Protein AF-A0AAP0PLN6-F1 (afdb_monomer_lite)

Sequence (107 aa):
MNKQKNLRWQYESDMLSSLEEDPDLCLTAVCALFRQQGFSTFDVQRGRVLADFLMGGTGKHTGGLKKSVKDLQLHYPKVLEECKDLAMRHSSQLFNIYKKREDPFFL

Radius of gyration: 13.51 Å; chains: 1; bounding box: 42×26×31 Å

Structure (mmCIF, N/CA/C/O backbone):
data_AF-A0AAP0PLN6-F1
#
_entry.id   AF-A0AAP0PLN6-F1
#
loop_
_atom_site.group_PDB
_atom_site.id
_atom_site.type_symbol
_atom_site.label_atom_id
_atom_site.label_alt_id
_atom_site.label_comp_id
_atom_site.label_asym_id
_atom_site.label_entity_id
_atom_site.label_seq_id
_atom_site.pdbx_PDB_ins_code
_atom_site.Cartn_x
_atom_site.Cartn_y
_atom_site.Cartn_z
_atom_site.occupancy
_atom_site.B_iso_or_equiv
_atom_site.auth_seq_id
_atom_site.auth_comp_id
_atom_site.auth_asym_id
_atom_site.auth_atom_id
_atom_site.pdbx_PDB_model_num
ATOM 1 N N . MET A 1 1 ? -30.622 7.174 15.366 1.00 34.47 1 MET A N 1
ATOM 2 C CA . MET A 1 1 ? -30.090 5.806 15.559 1.00 34.47 1 MET A CA 1
ATOM 3 C C . MET A 1 1 ? -29.177 5.443 14.399 1.00 34.47 1 MET A C 1
ATOM 5 O O . MET A 1 1 ? -29.459 5.810 13.264 1.00 34.47 1 MET A O 1
ATOM 9 N N . ASN A 1 2 ? -28.048 4.825 14.740 1.00 46.78 2 ASN A N 1
ATOM 10 C CA . ASN A 1 2 ? -26.843 4.631 13.936 1.00 46.78 2 ASN A CA 1
ATOM 11 C C . ASN A 1 2 ? -27.077 3.860 12.631 1.00 46.78 2 ASN A C 1
ATOM 13 O O . ASN A 1 2 ? -27.451 2.692 12.666 1.00 46.78 2 ASN A O 1
ATOM 17 N N . LYS A 1 3 ? -26.707 4.452 11.489 1.00 46.75 3 LYS A N 1
ATOM 18 C CA . LYS A 1 3 ? -26.254 3.654 10.344 1.00 46.75 3 LYS A CA 1
ATOM 19 C C . LYS A 1 3 ? -24.804 3.281 10.623 1.00 46.75 3 LYS A C 1
ATOM 21 O O . LYS A 1 3 ? -23.893 3.974 10.174 1.00 46.75 3 LYS A O 1
ATOM 26 N N . GLN A 1 4 ? -24.584 2.196 11.363 1.00 52.59 4 GLN A N 1
ATOM 27 C CA . GLN A 1 4 ? -23.373 1.415 11.137 1.00 52.59 4 GLN A CA 1
ATOM 28 C C . GLN A 1 4 ? -23.461 0.955 9.678 1.00 52.59 4 GLN A C 1
ATOM 30 O O . GLN A 1 4 ? -24.084 -0.051 9.357 1.00 52.59 4 GLN A O 1
ATOM 35 N N . LYS A 1 5 ? -22.947 1.774 8.752 1.00 58.53 5 LYS A N 1
ATOM 36 C CA . LYS A 1 5 ? -22.601 1.290 7.417 1.00 58.53 5 LYS A CA 1
ATOM 37 C C . LYS A 1 5 ? -21.682 0.104 7.691 1.00 58.53 5 LYS A C 1
ATOM 39 O O . LYS A 1 5 ? -20.725 0.312 8.427 1.00 58.53 5 LYS A O 1
ATOM 44 N N . ASN A 1 6 ? -22.001 -1.091 7.191 1.00 65.19 6 ASN A N 1
ATOM 45 C CA . ASN A 1 6 ? -21.138 -2.269 7.309 1.00 65.19 6 ASN A CA 1
ATOM 46 C C . ASN A 1 6 ? -19.722 -1.873 6.875 1.00 65.19 6 ASN A C 1
ATOM 48 O O . ASN A 1 6 ? -19.452 -1.715 5.685 1.00 65.19 6 ASN A O 1
ATOM 52 N N . LEU A 1 7 ? -18.864 -1.582 7.850 1.00 73.81 7 LEU A N 1
ATOM 53 C CA . LEU A 1 7 ? -17.473 -1.250 7.617 1.00 73.81 7 LEU A CA 1
ATOM 54 C C . LEU A 1 7 ? -16.766 -2.592 7.469 1.00 73.81 7 LEU A C 1
ATOM 56 O O . LEU A 1 7 ? -16.883 -3.428 8.359 1.00 73.81 7 LEU A O 1
ATOM 60 N N . ARG A 1 8 ? -16.033 -2.782 6.367 1.00 87.50 8 ARG A N 1
ATOM 61 C CA . ARG A 1 8 ? -15.158 -3.947 6.171 1.00 87.50 8 ARG A CA 1
ATOM 62 C C . ARG A 1 8 ? -14.205 -4.119 7.355 1.00 87.50 8 ARG A C 1
ATOM 64 O O . ARG A 1 8 ? -14.004 -5.234 7.812 1.00 87.50 8 ARG A O 1
ATOM 71 N N . TRP A 1 9 ? -13.664 -3.008 7.854 1.00 94.88 9 TRP A N 1
ATOM 72 C CA . TRP A 1 9 ? -12.777 -2.986 9.015 1.00 94.88 9 TRP A CA 1
ATOM 73 C C . TRP A 1 9 ? -13.332 -2.108 10.124 1.00 94.88 9 TRP A C 1
ATOM 75 O O . TRP A 1 9 ? -13.625 -0.922 9.919 1.00 94.88 9 TRP A O 1
ATOM 85 N N . GLN A 1 10 ? -13.474 -2.690 11.309 1.00 93.69 10 GLN A N 1
ATOM 86 C CA . GLN A 1 10 ? -13.861 -1.956 12.502 1.00 93.69 10 GLN A CA 1
ATOM 87 C C . GLN A 1 10 ? -12.629 -1.374 13.198 1.00 93.69 10 GLN A C 1
ATOM 89 O O . GLN A 1 10 ? -12.707 -0.242 13.690 1.00 93.69 10 GLN A O 1
ATOM 94 N N . TYR A 1 11 ? -11.515 -2.109 13.153 1.00 95.31 11 TYR A N 1
ATOM 95 C CA . TYR A 1 11 ? -10.225 -1.798 13.759 1.00 95.31 11 TYR A CA 1
ATOM 96 C C . TYR A 1 11 ? -9.077 -1.885 12.739 1.00 95.31 11 TYR A C 1
ATOM 98 O O . TYR A 1 11 ? -9.182 -2.546 11.707 1.00 95.31 11 TYR A O 1
ATOM 106 N N . GLU A 1 12 ? -7.954 -1.236 13.050 1.00 96.44 12 GLU A N 1
ATOM 107 C CA . GLU A 1 12 ? -6.727 -1.288 12.241 1.00 96.44 12 GLU A CA 1
ATOM 108 C C . GLU A 1 12 ? -6.158 -2.713 12.128 1.00 96.44 12 GLU A C 1
ATOM 110 O O . GLU A 1 12 ? -5.660 -3.095 11.073 1.00 96.44 12 GLU A O 1
ATOM 115 N N . SER A 1 13 ? -6.306 -3.540 13.167 1.00 96.62 13 SER A N 1
ATOM 116 C CA . SER A 1 13 ? -5.921 -4.958 13.147 1.00 96.62 13 SER A CA 1
ATOM 117 C C . SER A 1 13 ? -6.659 -5.769 12.076 1.00 96.62 13 SER A C 1
ATOM 119 O O . SER A 1 13 ? -6.069 -6.658 11.460 1.00 96.62 13 SER A O 1
ATOM 121 N N . ASP A 1 14 ? -7.931 -5.447 11.818 1.00 96.12 14 ASP A N 1
ATOM 122 C CA . ASP A 1 14 ? -8.725 -6.119 10.784 1.00 96.12 14 ASP A CA 1
ATOM 123 C C . ASP A 1 14 ? -8.164 -5.782 9.393 1.00 96.12 14 ASP A C 1
ATOM 125 O O . ASP A 1 14 ? -8.056 -6.645 8.517 1.00 96.12 14 ASP A O 1
ATOM 129 N N . MET A 1 15 ? -7.768 -4.516 9.207 1.00 96.75 15 MET A N 1
ATOM 130 C CA . MET A 1 15 ? -7.107 -4.045 7.992 1.00 96.75 15 MET A CA 1
ATOM 131 C C . MET A 1 15 ? -5.747 -4.718 7.816 1.00 96.75 15 MET A C 1
ATOM 133 O O . MET A 1 15 ? -5.464 -5.198 6.724 1.00 96.75 15 MET A O 1
ATOM 137 N N . LEU A 1 16 ? -4.929 -4.791 8.869 1.00 97.88 16 LEU A N 1
ATOM 138 C CA . LEU A 1 16 ? -3.624 -5.455 8.829 1.00 97.88 16 LEU A CA 1
ATOM 139 C C . LEU A 1 16 ? -3.737 -6.923 8.413 1.00 97.88 16 LEU A C 1
ATOM 141 O O . LEU A 1 16 ? -3.004 -7.350 7.527 1.00 97.88 16 LEU A O 1
ATOM 145 N N . SER A 1 17 ? -4.699 -7.657 8.976 1.00 97.12 17 SER A N 1
ATOM 146 C CA . SER A 1 17 ? -4.948 -9.058 8.604 1.00 97.12 17 SER A CA 1
ATOM 147 C C . SER A 1 17 ? -5.328 -9.176 7.124 1.00 97.12 17 SER A C 1
ATOM 149 O O . SER A 1 17 ? -4.805 -10.014 6.399 1.00 97.12 17 SER A O 1
ATOM 151 N N . SER A 1 18 ? -6.176 -8.264 6.631 1.00 97.19 18 SER A N 1
ATOM 152 C CA . SER A 1 18 ? -6.521 -8.226 5.204 1.00 97.19 18 SER A CA 1
ATOM 153 C C . SER A 1 18 ? -5.324 -7.878 4.315 1.00 97.19 18 SER A C 1
ATOM 155 O O . SER A 1 18 ? -5.191 -8.451 3.243 1.00 97.19 18 SER A O 1
ATOM 157 N N . LEU A 1 19 ? -4.453 -6.953 4.732 1.00 97.06 19 LEU A N 1
ATOM 158 C CA . LEU A 1 19 ? -3.226 -6.622 3.998 1.00 97.06 19 LEU A CA 1
ATOM 159 C C . LEU A 1 19 ? -2.258 -7.809 3.955 1.00 97.06 19 LEU A C 1
ATOM 161 O O . LEU A 1 19 ? -1.542 -7.994 2.975 1.00 97.06 19 LEU A O 1
ATOM 165 N N . GLU A 1 20 ? -2.231 -8.635 4.997 1.00 96.25 20 GLU A N 1
ATOM 166 C CA . GLU A 1 20 ? -1.369 -9.808 5.025 1.00 96.25 20 GLU A CA 1
ATOM 167 C C . GLU A 1 20 ? -1.775 -10.865 3.986 1.00 96.25 20 GLU A C 1
ATOM 169 O O . GLU A 1 20 ? -0.896 -11.472 3.363 1.00 96.25 20 GLU A O 1
ATOM 174 N N . GLU A 1 21 ? -3.081 -11.037 3.779 1.00 96.06 21 GLU A N 1
ATOM 175 C CA . GLU A 1 21 ? -3.675 -12.074 2.930 1.00 96.06 21 GLU A CA 1
ATOM 176 C C . GLU A 1 21 ? -3.933 -11.626 1.481 1.00 96.06 21 GLU A C 1
ATOM 178 O O . GLU A 1 21 ? -3.902 -12.452 0.568 1.00 96.06 21 GLU A O 1
ATOM 183 N N . ASP A 1 22 ? -4.189 -10.334 1.255 1.00 96.44 22 ASP A N 1
ATOM 184 C CA . ASP A 1 22 ? -4.668 -9.795 -0.022 1.00 96.44 22 ASP A CA 1
ATOM 185 C C . ASP A 1 22 ? -3.603 -8.895 -0.695 1.00 96.44 22 ASP A C 1
ATOM 187 O O . ASP A 1 22 ? -3.455 -7.711 -0.356 1.00 96.44 22 ASP A O 1
ATOM 191 N N . PRO A 1 23 ? -2.835 -9.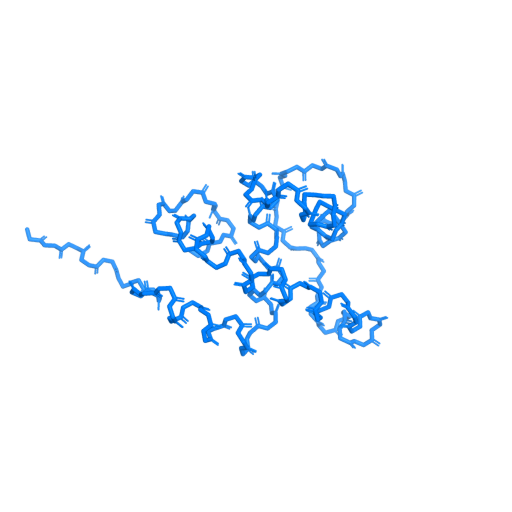422 -1.671 1.00 95.06 23 PRO A N 1
ATOM 192 C CA . PRO A 1 23 ? -1.836 -8.635 -2.390 1.00 95.06 23 PRO A CA 1
ATOM 193 C C . PRO A 1 23 ? -2.456 -7.524 -3.250 1.00 95.06 23 PRO A C 1
ATOM 195 O O . PRO A 1 23 ? -1.860 -6.450 -3.353 1.00 95.06 23 PRO A O 1
ATOM 198 N N . ASP A 1 24 ? -3.645 -7.724 -3.831 1.00 95.88 24 ASP A N 1
ATOM 199 C CA . ASP A 1 24 ? -4.344 -6.686 -4.609 1.00 95.88 24 ASP A CA 1
ATOM 200 C C . ASP A 1 24 ? -4.698 -5.497 -3.710 1.00 95.88 24 ASP A C 1
ATOM 202 O O . ASP A 1 24 ? -4.551 -4.326 -4.096 1.00 95.88 24 ASP A O 1
ATOM 206 N N . LEU A 1 25 ? -5.093 -5.785 -2.468 1.00 96.88 25 LEU A N 1
ATOM 207 C CA . LEU A 1 25 ? -5.328 -4.753 -1.474 1.00 96.88 25 LEU A CA 1
ATOM 208 C C . LEU A 1 25 ? -4.049 -3.981 -1.132 1.00 96.88 25 LEU A C 1
ATOM 210 O O . LEU A 1 25 ? -4.100 -2.752 -1.070 1.00 96.88 25 LEU A O 1
ATOM 214 N N . CYS A 1 26 ? -2.912 -4.658 -0.957 1.00 98.06 26 CYS A N 1
ATOM 215 C CA . CYS A 1 26 ? -1.627 -3.995 -0.711 1.00 98.06 26 CYS A CA 1
ATOM 216 C C . CYS A 1 26 ? -1.250 -3.022 -1.837 1.00 98.06 26 CYS A C 1
ATOM 218 O O . CYS A 1 26 ? -0.858 -1.883 -1.574 1.00 98.06 26 CYS A O 1
ATOM 220 N N . LEU A 1 27 ? -1.425 -3.428 -3.098 1.00 97.38 27 LEU A N 1
ATOM 221 C CA . LEU A 1 27 ? -1.172 -2.548 -4.244 1.00 97.38 27 LEU A CA 1
ATOM 222 C C . LEU A 1 27 ? -2.092 -1.325 -4.236 1.00 97.38 27 LEU A C 1
ATOM 224 O O . LEU A 1 27 ? -1.656 -0.191 -4.456 1.00 97.38 2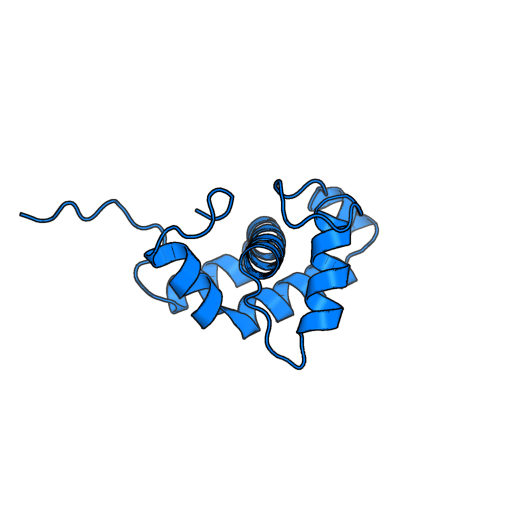7 LEU A O 1
ATOM 228 N N . THR A 1 28 ? -3.374 -1.551 -3.957 1.00 96.81 28 THR A N 1
ATOM 229 C CA . THR A 1 28 ? -4.378 -0.486 -3.904 1.00 96.81 28 THR A CA 1
ATOM 230 C C . THR A 1 28 ? -4.093 0.490 -2.760 1.00 96.81 28 THR A C 1
ATOM 232 O O . THR A 1 28 ? -4.202 1.703 -2.951 1.00 96.81 28 THR A O 1
ATOM 235 N N . ALA A 1 29 ? -3.659 -0.019 -1.606 1.00 97.62 29 ALA A N 1
ATOM 236 C CA . ALA A 1 29 ? -3.268 0.758 -0.437 1.00 97.62 29 ALA A CA 1
ATOM 237 C C . ALA A 1 29 ? -2.073 1.680 -0.729 1.00 97.62 29 ALA A C 1
ATOM 239 O O . ALA A 1 29 ? -2.129 2.876 -0.441 1.00 97.62 29 ALA A O 1
ATOM 240 N N . VAL A 1 30 ? -1.026 1.170 -1.383 1.00 97.75 30 VAL A N 1
ATOM 241 C CA . VAL A 1 30 ? 0.119 1.989 -1.824 1.00 97.75 30 VAL A CA 1
ATOM 242 C C . VAL A 1 30 ? -0.332 3.109 -2.767 1.00 97.75 30 VAL A C 1
ATOM 244 O O . VAL A 1 30 ? 0.089 4.258 -2.614 1.00 97.75 30 VAL A O 1
ATOM 247 N N . CYS A 1 31 ? -1.247 2.820 -3.695 1.00 97.19 31 CYS A N 1
ATOM 248 C CA . CYS A 1 31 ? -1.810 3.852 -4.567 1.00 97.19 31 CYS A CA 1
ATOM 249 C C . CYS A 1 31 ? -2.638 4.891 -3.782 1.00 97.19 31 CYS A C 1
ATOM 251 O O . CYS A 1 31 ? -2.581 6.079 -4.092 1.00 97.19 31 CYS A O 1
ATOM 253 N N . ALA A 1 32 ? -3.388 4.471 -2.758 1.00 97.12 32 ALA A N 1
ATOM 254 C CA . ALA A 1 32 ? -4.172 5.369 -1.907 1.00 97.12 32 ALA A CA 1
ATOM 255 C C . ALA A 1 32 ? -3.275 6.319 -1.107 1.00 97.12 32 ALA A C 1
ATOM 257 O O . ALA A 1 32 ? -3.492 7.530 -1.119 1.00 97.12 32 ALA A O 1
ATOM 258 N N . LEU A 1 33 ? -2.206 5.795 -0.499 1.00 96.88 33 LEU A N 1
ATOM 259 C CA . LEU A 1 33 ? -1.191 6.607 0.178 1.00 96.88 33 LEU A CA 1
ATOM 260 C C . LEU A 1 33 ? -0.576 7.630 -0.771 1.00 96.88 33 LEU A C 1
ATOM 262 O O . LEU A 1 33 ? -0.386 8.782 -0.393 1.00 96.88 33 LEU A O 1
ATOM 266 N N . PHE A 1 34 ? -0.308 7.250 -2.018 1.00 96.12 34 PHE A N 1
ATOM 267 C CA . PHE A 1 34 ? 0.232 8.179 -3.002 1.00 96.12 34 PHE A CA 1
ATOM 268 C C . PHE A 1 34 ? -0.737 9.308 -3.363 1.00 96.12 34 PHE A C 1
ATOM 270 O O . PHE A 1 34 ? -0.322 10.467 -3.448 1.00 96.12 34 PHE A O 1
ATOM 277 N N . ARG A 1 35 ? -2.024 9.001 -3.556 1.00 95.06 35 ARG A N 1
ATOM 278 C CA . ARG A 1 35 ? -3.056 10.008 -3.848 1.00 95.06 35 ARG A CA 1
ATOM 279 C C . ARG A 1 35 ? -3.276 10.963 -2.676 1.00 95.06 35 ARG A C 1
ATOM 281 O O . ARG A 1 35 ? -3.387 12.165 -2.890 1.00 95.06 35 ARG A O 1
ATOM 288 N N . GLN A 1 36 ? -3.252 10.439 -1.453 1.00 94.38 36 GLN A N 1
ATOM 289 C CA . GLN A 1 36 ? -3.439 11.220 -0.226 1.00 94.38 36 GLN A CA 1
ATOM 290 C C . GLN A 1 36 ? -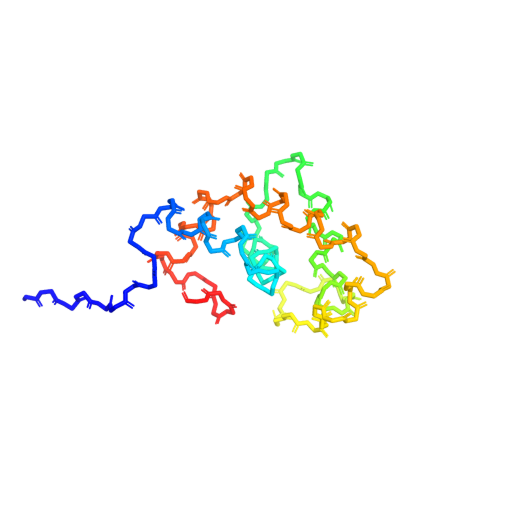2.133 11.799 0.339 1.00 94.38 36 GLN A C 1
ATOM 292 O O . GLN A 1 36 ? -2.146 12.427 1.392 1.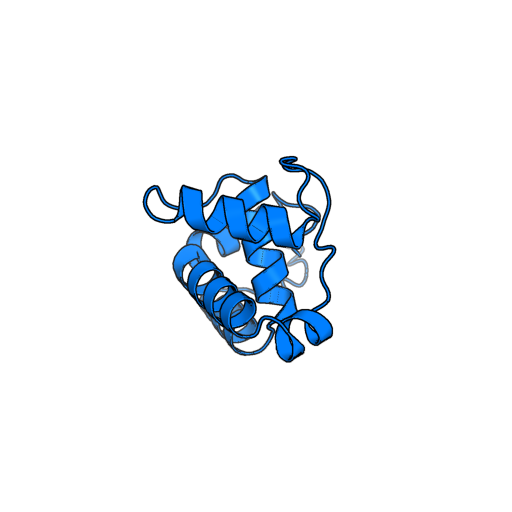00 94.38 36 GLN A O 1
ATOM 297 N N . GLN A 1 37 ? -1.000 11.599 -0.347 1.00 91.75 37 GLN A N 1
ATOM 298 C CA . GLN A 1 37 ? 0.335 12.010 0.112 1.00 91.75 37 GLN A CA 1
ATOM 299 C C . GLN A 1 37 ? 0.662 11.509 1.535 1.00 91.75 37 GLN A C 1
ATOM 301 O O . GLN A 1 37 ? 1.328 12.186 2.311 1.00 91.75 37 GLN A O 1
ATOM 306 N N . GLY A 1 38 ? 0.188 10.309 1.875 1.00 91.50 38 GLY A N 1
ATOM 307 C CA . GLY A 1 38 ? 0.224 9.733 3.221 1.00 91.50 38 GLY A CA 1
ATOM 308 C C . GLY A 1 38 ? 1.494 8.956 3.574 1.00 91.50 38 GLY A C 1
ATOM 309 O O . GLY A 1 38 ? 1.527 8.312 4.621 1.00 91.50 38 GLY A O 1
ATOM 310 N N . PHE A 1 39 ? 2.523 8.965 2.722 1.00 95.19 39 PHE A N 1
ATOM 311 C CA . PHE A 1 39 ? 3.795 8.310 3.035 1.00 95.19 39 PHE A CA 1
ATOM 312 C C . PHE A 1 39 ? 4.590 9.089 4.086 1.00 95.19 39 PHE A C 1
ATOM 314 O O . PHE A 1 39 ? 4.603 10.321 4.092 1.00 95.19 39 PHE A O 1
ATOM 321 N N . SER A 1 40 ? 5.313 8.360 4.935 1.00 93.50 40 SER A N 1
ATOM 322 C CA . SER A 1 40 ? 6.309 8.944 5.833 1.00 93.50 40 SER A CA 1
ATOM 323 C C . SER A 1 40 ? 7.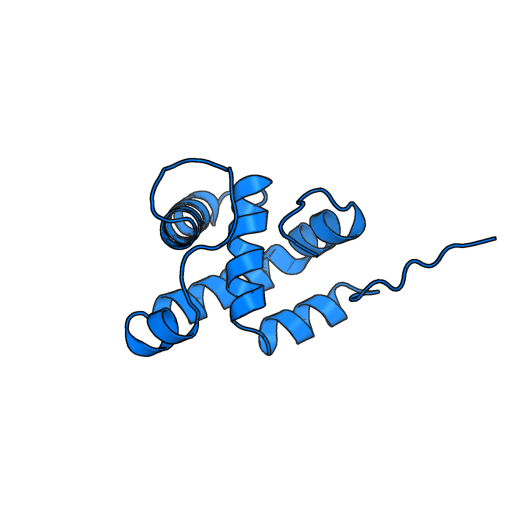434 9.630 5.045 1.00 93.50 40 SER A C 1
ATOM 325 O O . SER A 1 40 ? 7.657 9.345 3.867 1.00 93.50 40 SER A O 1
ATOM 327 N N . THR A 1 41 ? 8.196 10.512 5.695 1.00 91.88 41 THR A N 1
ATOM 328 C CA . THR A 1 41 ? 9.350 11.186 5.071 1.00 91.88 41 THR A CA 1
ATOM 329 C C . THR A 1 41 ? 10.384 10.202 4.517 1.00 91.88 41 THR A C 1
ATOM 331 O O . THR A 1 41 ? 10.973 10.464 3.471 1.00 91.88 41 THR A O 1
ATOM 334 N N . PHE A 1 42 ? 10.570 9.061 5.185 1.00 92.88 42 PHE A N 1
ATOM 335 C CA . PHE A 1 42 ? 11.498 8.005 4.773 1.00 92.88 42 PHE A CA 1
ATOM 336 C C . PHE A 1 42 ? 10.984 7.207 3.574 1.00 92.88 42 PHE A C 1
ATOM 338 O O . PHE A 1 42 ? 11.762 6.823 2.703 1.00 92.88 42 PHE A O 1
ATOM 345 N N . ASP A 1 43 ? 9.672 6.992 3.504 1.00 95.19 43 ASP A N 1
ATOM 346 C CA . ASP A 1 43 ? 9.054 6.175 2.463 1.00 95.19 43 ASP A CA 1
ATOM 347 C C . ASP A 1 43 ? 8.542 6.994 1.274 1.00 95.19 43 ASP A C 1
ATOM 349 O O . ASP A 1 43 ? 8.180 6.417 0.252 1.00 95.19 43 ASP A O 1
ATOM 353 N N . VAL A 1 44 ? 8.553 8.330 1.353 1.00 94.62 44 VAL A N 1
ATOM 354 C CA . VAL A 1 44 ? 7.937 9.213 0.349 1.00 94.62 44 VAL A CA 1
ATOM 355 C C . VAL A 1 44 ? 8.455 8.951 -1.065 1.00 94.62 44 VAL A C 1
ATOM 357 O O . VAL A 1 44 ? 7.667 8.911 -2.009 1.00 94.62 44 VAL A O 1
ATOM 360 N N . GLN A 1 45 ? 9.767 8.750 -1.224 1.00 94.56 45 GLN A N 1
ATOM 361 C CA . GLN A 1 45 ? 10.367 8.525 -2.541 1.00 94.56 45 GLN A CA 1
ATOM 362 C C . GLN A 1 45 ? 10.051 7.122 -3.057 1.00 94.56 45 GLN A C 1
ATOM 364 O O . GLN A 1 45 ? 9.563 6.973 -4.177 1.00 94.56 45 GLN A O 1
ATOM 369 N N . ARG A 1 46 ? 10.262 6.093 -2.226 1.00 94.50 46 ARG A N 1
ATOM 370 C CA . ARG A 1 46 ? 10.008 4.694 -2.601 1.00 94.50 46 ARG A CA 1
ATOM 371 C C . ARG A 1 46 ? 8.529 4.461 -2.907 1.00 94.50 46 ARG A C 1
ATOM 373 O O . ARG A 1 46 ? 8.196 3.911 -3.953 1.00 94.50 46 ARG A O 1
ATOM 380 N N . GLY A 1 47 ? 7.651 4.952 -2.038 1.00 95.62 47 GLY A N 1
ATOM 381 C CA . GLY A 1 47 ? 6.205 4.890 -2.196 1.00 95.62 47 GLY A CA 1
ATOM 382 C C . GLY A 1 47 ? 5.720 5.614 -3.450 1.00 95.62 47 GLY A C 1
ATOM 383 O O . GLY A 1 47 ? 4.905 5.061 -4.183 1.00 95.62 47 GLY A O 1
ATOM 384 N N . ARG A 1 48 ? 6.264 6.801 -3.762 1.00 95.19 48 ARG A N 1
ATOM 385 C CA . ARG A 1 48 ? 5.951 7.531 -5.006 1.00 95.19 48 ARG A CA 1
ATOM 386 C C . ARG A 1 48 ? 6.337 6.734 -6.249 1.00 95.19 48 ARG A C 1
ATOM 388 O O . ARG A 1 48 ? 5.518 6.619 -7.153 1.00 95.19 48 ARG A O 1
ATOM 395 N N . VAL A 1 49 ? 7.555 6.194 -6.301 1.00 95.62 49 VAL A N 1
ATOM 396 C CA . VAL A 1 49 ? 8.036 5.428 -7.464 1.00 95.62 49 VAL A CA 1
ATOM 397 C C . VAL A 1 49 ? 7.186 4.176 -7.683 1.00 95.62 49 VAL A C 1
ATOM 399 O O . VAL A 1 49 ? 6.739 3.926 -8.803 1.00 95.62 49 VAL A O 1
ATOM 402 N N . LEU A 1 50 ? 6.916 3.418 -6.618 1.00 96.25 50 LEU A N 1
ATOM 403 C CA . LEU A 1 50 ? 6.088 2.215 -6.694 1.00 96.25 50 LEU A CA 1
ATOM 404 C C . LEU A 1 50 ? 4.654 2.543 -7.106 1.00 96.25 50 LEU A C 1
ATOM 406 O O . LEU A 1 50 ? 4.141 1.951 -8.052 1.00 96.25 50 LEU A O 1
ATOM 410 N N . ALA A 1 51 ? 4.015 3.509 -6.447 1.00 96.12 51 ALA A N 1
ATOM 411 C CA . ALA A 1 51 ? 2.644 3.887 -6.763 1.00 96.12 51 ALA A CA 1
ATOM 412 C C . ALA A 1 51 ? 2.503 4.405 -8.197 1.00 96.12 51 ALA A C 1
ATOM 414 O O . ALA A 1 51 ? 1.567 4.016 -8.893 1.00 96.12 51 ALA A O 1
ATOM 415 N N . ASP A 1 52 ? 3.443 5.227 -8.673 1.00 95.44 52 ASP A N 1
ATOM 416 C CA . ASP A 1 52 ? 3.404 5.705 -10.052 1.00 95.44 52 ASP A CA 1
ATOM 417 C C . ASP A 1 52 ? 3.526 4.540 -11.041 1.00 95.44 52 ASP A C 1
ATOM 419 O O . ASP A 1 52 ? 2.701 4.412 -11.946 1.00 95.44 52 ASP A O 1
ATOM 423 N N . PHE A 1 53 ? 4.461 3.611 -10.820 1.00 95.38 53 PHE A N 1
ATOM 424 C CA . PHE A 1 53 ? 4.576 2.392 -11.624 1.00 95.38 53 PHE A CA 1
ATOM 425 C C . PHE A 1 53 ? 3.269 1.575 -11.651 1.00 95.38 53 PHE A C 1
ATOM 427 O O . PHE A 1 53 ? 2.809 1.173 -12.728 1.00 95.38 53 PHE A O 1
ATOM 434 N N . LEU A 1 54 ? 2.634 1.380 -10.490 1.00 96.06 54 LEU A N 1
ATOM 435 C CA . LEU A 1 54 ? 1.355 0.673 -10.353 1.00 96.06 54 LEU A CA 1
ATOM 436 C C . LEU A 1 54 ? 0.204 1.378 -11.087 1.00 96.06 54 LEU A C 1
ATOM 438 O O . LEU A 1 54 ? -0.686 0.722 -11.635 1.00 96.06 54 LEU A O 1
ATOM 442 N N . MET A 1 55 ? 0.236 2.709 -11.144 1.00 94.94 55 MET A N 1
ATOM 443 C CA . MET A 1 55 ? -0.759 3.559 -11.810 1.00 94.94 55 MET A CA 1
ATOM 444 C C . MET A 1 55 ? -0.435 3.837 -13.292 1.00 94.94 55 MET A C 1
ATOM 446 O O . MET A 1 55 ? -1.160 4.571 -13.978 1.00 94.94 55 MET A O 1
ATOM 450 N N . GLY A 1 56 ? 0.615 3.208 -13.828 1.00 92.75 56 GLY A N 1
ATOM 451 C CA . GLY A 1 56 ? 0.989 3.260 -15.243 1.00 92.75 56 GLY A CA 1
ATOM 452 C C . GLY A 1 56 ? 2.034 4.315 -15.618 1.00 92.75 56 GLY A C 1
ATOM 453 O O . GLY A 1 56 ? 2.153 4.612 -16.801 1.00 92.75 56 GLY A O 1
ATOM 454 N N . GLY A 1 57 ? 2.771 4.865 -14.651 1.00 89.19 57 GLY A N 1
ATOM 455 C CA . GLY A 1 57 ? 3.971 5.681 -14.866 1.00 89.19 57 GLY A CA 1
ATOM 456 C C . GLY A 1 57 ? 3.686 7.052 -15.470 1.00 89.19 57 GLY A C 1
ATOM 457 O O . GLY A 1 57 ? 4.305 7.430 -16.460 1.00 89.19 57 GLY A O 1
ATOM 458 N N . THR A 1 58 ? 2.694 7.769 -14.941 1.00 83.50 58 THR A N 1
ATOM 459 C CA . THR A 1 58 ? 2.262 9.063 -15.508 1.00 83.50 58 THR A CA 1
ATOM 460 C C . THR A 1 58 ? 2.677 10.265 -14.664 1.00 83.50 58 THR A C 1
ATOM 462 O O . THR A 1 58 ? 2.481 11.402 -15.091 1.00 83.50 58 THR A O 1
ATOM 465 N N . GLY A 1 59 ? 3.185 10.033 -13.451 1.00 79.62 59 GLY A N 1
ATOM 466 C CA . GLY A 1 59 ? 3.467 11.050 -12.441 1.00 79.62 59 GLY A CA 1
ATOM 467 C C . GLY A 1 59 ? 2.219 11.711 -11.847 1.00 79.62 59 GLY A C 1
ATOM 468 O O . GLY A 1 59 ? 2.341 12.653 -11.065 1.00 79.62 59 GLY A O 1
ATOM 469 N N . LYS A 1 60 ? 1.011 11.260 -12.216 1.00 84.25 60 LYS A N 1
ATOM 470 C CA . LYS A 1 60 ? -0.255 11.862 -11.782 1.00 84.25 60 LYS A CA 1
ATOM 471 C C . LYS A 1 60 ? -0.806 11.155 -10.550 1.00 84.25 60 LYS A C 1
ATOM 473 O O . LYS A 1 60 ? -0.925 9.937 -10.517 1.00 84.25 60 LYS A O 1
ATOM 478 N N . HIS A 1 61 ? -1.269 11.946 -9.587 1.00 83.12 61 HIS A N 1
ATOM 479 C CA . HIS A 1 61 ? -1.977 11.478 -8.391 1.00 83.12 61 HIS A CA 1
ATOM 480 C C . HIS A 1 61 ? -3.463 11.160 -8.672 1.00 83.12 61 HIS A C 1
ATOM 482 O O . HIS A 1 61 ? -4.318 11.339 -7.810 1.00 83.12 61 HIS A O 1
ATOM 488 N N . THR A 1 62 ? -3.809 10.743 -9.895 1.00 84.00 62 THR A N 1
ATOM 489 C CA . THR A 1 62 ? -5.197 10.496 -10.311 1.00 84.00 62 THR A CA 1
ATOM 490 C C . THR A 1 62 ? -5.352 9.128 -10.963 1.00 84.00 62 THR A C 1
ATOM 492 O O . THR A 1 62 ? -4.478 8.659 -11.690 1.00 84.00 62 THR A O 1
ATOM 495 N N . GLY A 1 63 ? -6.498 8.490 -10.712 1.00 86.38 63 GLY A N 1
ATOM 496 C CA . GLY A 1 63 ? -6.805 7.145 -11.196 1.00 86.38 63 GLY A CA 1
ATOM 497 C C . GLY A 1 63 ? -6.481 6.035 -10.192 1.00 86.38 63 GLY A C 1
ATOM 498 O O . GLY A 1 63 ? -5.980 6.279 -9.092 1.00 86.38 63 GLY A O 1
ATOM 499 N N . GLY A 1 64 ? -6.812 4.806 -10.585 1.00 89.88 64 GLY A N 1
ATOM 500 C CA . GLY A 1 64 ? -6.619 3.597 -9.786 1.00 89.88 64 GLY A CA 1
ATOM 501 C C . GLY A 1 64 ? -5.419 2.755 -10.222 1.00 89.88 64 GLY A C 1
ATOM 502 O O . GLY A 1 64 ? -4.626 3.150 -11.080 1.00 89.88 64 GLY A O 1
ATOM 503 N N . LEU A 1 65 ? -5.322 1.571 -9.622 1.00 93.81 65 LEU A N 1
ATOM 504 C CA . LEU A 1 65 ? -4.359 0.532 -9.974 1.00 93.81 65 LEU A CA 1
ATOM 505 C C . LEU A 1 65 ? -4.535 0.105 -11.443 1.00 93.81 65 LEU A C 1
ATOM 507 O O . LEU A 1 65 ? -5.654 -0.154 -11.885 1.00 93.81 65 LEU A O 1
ATOM 511 N N . LYS A 1 66 ? -3.434 0.032 -12.201 1.00 94.94 66 LYS A N 1
ATOM 512 C CA . LYS A 1 66 ? -3.425 -0.428 -13.605 1.00 94.94 66 LYS A CA 1
ATOM 513 C C . LYS A 1 66 ? -2.614 -1.701 -13.833 1.00 94.94 66 LYS A C 1
ATOM 515 O O . LYS A 1 66 ? -2.661 -2.260 -14.925 1.00 94.94 66 LYS A O 1
ATOM 520 N N . LYS A 1 67 ? -1.826 -2.131 -12.847 1.00 94.00 67 LYS A N 1
ATOM 521 C CA . LYS A 1 67 ? -1.041 -3.369 -12.903 1.00 94.00 67 LYS A CA 1
ATOM 522 C C . LYS A 1 67 ? -1.834 -4.516 -12.279 1.00 94.00 67 LYS A C 1
ATOM 524 O O . LYS A 1 67 ? -2.506 -4.320 -11.275 1.00 94.00 67 LYS A O 1
ATOM 529 N N . SER A 1 68 ? -1.731 -5.699 -12.875 1.00 94.19 68 SER A N 1
ATOM 530 C CA . SER A 1 68 ? -2.333 -6.933 -12.367 1.00 94.19 68 SER A CA 1
ATOM 531 C C . SER A 1 68 ? -1.414 -7.587 -11.339 1.00 94.19 68 SER A C 1
ATOM 533 O O . SER A 1 68 ? -0.213 -7.714 -11.589 1.00 94.19 68 SER A O 1
ATOM 535 N N . VAL A 1 69 ? -1.967 -8.073 -10.223 1.00 93.62 69 VAL A N 1
ATOM 536 C CA . VAL A 1 69 ? -1.201 -8.876 -9.256 1.00 93.62 69 VAL A CA 1
ATOM 537 C C . VAL A 1 69 ? -0.574 -10.098 -9.911 1.00 93.62 69 VAL A C 1
ATOM 539 O O . VAL A 1 69 ? 0.581 -10.390 -9.629 1.00 93.62 69 VAL A O 1
ATOM 542 N N . LYS A 1 70 ? -1.278 -10.782 -10.823 1.00 94.38 70 LYS A N 1
ATOM 543 C CA . LYS A 1 70 ? -0.750 -11.989 -11.483 1.00 94.38 70 LYS A CA 1
ATOM 544 C C . LYS A 1 70 ? 0.520 -11.692 -12.280 1.00 94.38 70 LYS A C 1
ATOM 546 O O . LYS A 1 70 ? 1.497 -12.430 -12.177 1.00 94.38 70 LYS A O 1
ATOM 551 N N . ASP A 1 71 ? 0.523 -10.585 -13.018 1.00 93.75 71 ASP A N 1
ATOM 552 C CA . ASP A 1 71 ? 1.679 -10.178 -13.822 1.00 93.75 71 ASP A CA 1
ATOM 553 C C . ASP A 1 71 ? 2.850 -9.772 -12.922 1.00 93.75 71 ASP A C 1
ATOM 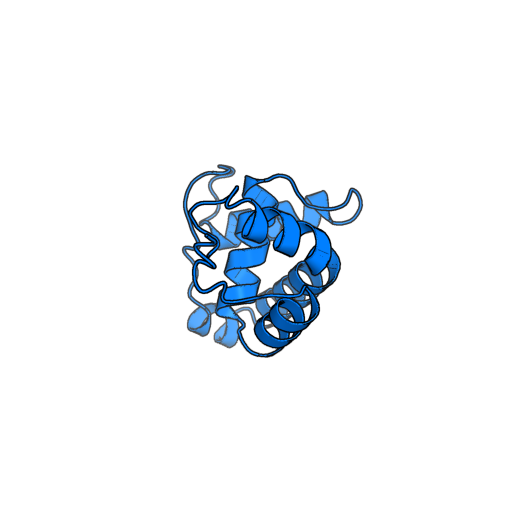555 O O . ASP A 1 71 ? 4.001 -10.122 -13.183 1.00 93.75 71 ASP A O 1
ATOM 559 N N . LEU A 1 72 ? 2.562 -9.060 -11.827 1.00 94.19 72 LEU A N 1
ATOM 560 C CA . LEU A 1 72 ? 3.576 -8.676 -10.847 1.00 94.19 72 LEU A CA 1
ATOM 561 C C . LEU A 1 72 ? 4.133 -9.888 -10.105 1.00 94.19 72 LEU A C 1
ATOM 563 O O . LEU A 1 72 ? 5.333 -9.955 -9.890 1.00 94.19 72 LEU A O 1
ATOM 567 N N . GLN A 1 73 ? 3.311 -10.874 -9.769 1.00 93.44 73 GLN A N 1
ATOM 568 C CA . GLN A 1 73 ? 3.774 -12.086 -9.106 1.00 93.44 73 GLN A CA 1
ATOM 569 C C . GLN A 1 73 ? 4.727 -12.885 -10.000 1.00 93.44 73 GLN A C 1
ATOM 571 O O . GLN A 1 73 ? 5.721 -13.417 -9.512 1.00 93.44 73 GLN A O 1
ATOM 576 N N . LEU A 1 74 ? 4.451 -12.931 -11.306 1.00 95.25 74 LEU A N 1
ATOM 577 C CA . LEU A 1 74 ? 5.271 -13.660 -12.269 1.00 95.25 74 LEU A CA 1
ATOM 578 C C . LEU A 1 74 ? 6.584 -12.937 -12.603 1.00 95.25 74 LEU A C 1
ATOM 580 O O . LEU A 1 74 ? 7.627 -13.578 -12.717 1.00 95.25 74 LEU A O 1
ATOM 584 N N . HIS A 1 75 ? 6.541 -11.616 -12.780 1.00 94.62 75 HIS A N 1
ATOM 585 C CA . HIS A 1 75 ? 7.670 -10.859 -13.335 1.00 94.62 75 HIS A CA 1
ATOM 586 C C . HIS A 1 75 ? 8.377 -9.948 -12.328 1.00 94.62 75 HIS A C 1
ATOM 588 O O . HIS A 1 75 ? 9.549 -9.620 -12.507 1.00 94.62 75 HIS A O 1
ATOM 594 N N . TYR A 1 76 ? 7.684 -9.537 -11.268 1.00 93.50 76 TYR A N 1
ATOM 595 C CA . TYR A 1 76 ? 8.139 -8.532 -10.309 1.00 93.50 76 TYR A CA 1
ATOM 596 C C . TYR A 1 76 ? 7.754 -8.888 -8.857 1.00 93.50 76 TYR A C 1
ATOM 598 O O . TYR A 1 76 ? 7.189 -8.043 -8.161 1.00 93.50 76 TYR A O 1
ATOM 606 N N . PRO A 1 77 ? 8.052 -10.101 -8.349 1.00 94.56 77 PRO A N 1
ATOM 607 C CA . PRO A 1 77 ? 7.591 -10.531 -7.023 1.00 94.56 77 PRO A CA 1
ATOM 608 C C . PRO A 1 77 ? 8.069 -9.602 -5.898 1.00 94.56 77 PRO A C 1
ATOM 610 O O . PRO A 1 77 ? 7.321 -9.320 -4.966 1.00 94.56 77 PRO A O 1
ATOM 613 N N . LYS A 1 78 ? 9.264 -9.015 -6.046 1.00 94.69 78 LYS A N 1
ATOM 614 C CA . LYS A 1 78 ? 9.792 -8.005 -5.116 1.00 94.69 78 LYS A CA 1
ATOM 615 C C . LYS A 1 78 ? 8.897 -6.768 -5.003 1.00 94.69 78 LYS A C 1
ATOM 617 O O . LYS A 1 78 ? 8.797 -6.191 -3.933 1.00 94.69 78 LYS A O 1
ATOM 622 N N . VAL A 1 79 ? 8.217 -6.365 -6.080 1.00 94.50 79 VAL A N 1
ATOM 623 C CA . VAL A 1 79 ? 7.275 -5.235 -6.034 1.00 94.50 79 VAL A CA 1
ATOM 624 C C . VAL A 1 79 ? 6.094 -5.559 -5.121 1.00 94.50 79 VAL A C 1
ATOM 626 O O . VAL A 1 79 ? 5.646 -4.679 -4.392 1.00 94.50 79 VAL A O 1
ATOM 629 N N . LEU A 1 80 ? 5.611 -6.806 -5.120 1.00 95.50 80 LEU A N 1
ATOM 630 C CA . LEU A 1 80 ? 4.528 -7.226 -4.227 1.00 95.50 80 LEU A CA 1
ATOM 631 C C . LEU A 1 80 ? 4.971 -7.205 -2.763 1.00 95.50 80 LEU A C 1
ATOM 633 O O . LEU A 1 80 ? 4.259 -6.643 -1.933 1.00 95.50 80 LEU A O 1
ATOM 637 N N . GLU A 1 81 ? 6.148 -7.759 -2.464 1.00 95.88 81 GLU A N 1
ATOM 638 C CA . GLU A 1 81 ? 6.731 -7.739 -1.114 1.00 95.88 81 GLU A CA 1
ATOM 639 C C . GLU A 1 81 ? 6.894 -6.301 -0.606 1.00 95.88 81 GLU A C 1
ATOM 641 O O . GLU A 1 81 ? 6.420 -5.961 0.474 1.00 95.88 81 GLU A O 1
ATOM 646 N N . GLU A 1 82 ? 7.461 -5.416 -1.429 1.00 96.56 82 GLU A N 1
ATOM 647 C CA . GLU A 1 82 ? 7.636 -4.009 -1.066 1.00 96.56 82 GLU A CA 1
ATOM 648 C C . GLU A 1 82 ? 6.313 -3.274 -0.850 1.00 96.56 82 GLU A C 1
ATOM 650 O O . GLU A 1 82 ? 6.202 -2.450 0.061 1.00 96.56 82 GLU A O 1
ATOM 655 N N . CYS A 1 83 ? 5.302 -3.555 -1.676 1.00 97.75 83 CYS A N 1
ATOM 656 C CA . CYS A 1 83 ? 3.988 -2.946 -1.506 1.00 97.75 83 CYS A CA 1
ATOM 657 C C . CYS A 1 83 ? 3.304 -3.438 -0.232 1.00 97.75 83 CYS A C 1
ATOM 659 O O . CYS A 1 83 ? 2.675 -2.636 0.457 1.00 97.75 83 CYS A O 1
ATOM 661 N N . LYS A 1 84 ? 3.459 -4.723 0.102 1.00 97.81 84 LYS A N 1
ATOM 662 C CA . LYS A 1 84 ? 2.962 -5.293 1.355 1.00 97.81 84 LYS A CA 1
ATOM 663 C C . LYS A 1 84 ? 3.629 -4.630 2.558 1.00 97.81 84 LYS A C 1
ATOM 665 O O . LYS A 1 84 ? 2.925 -4.100 3.417 1.00 97.81 84 LYS A O 1
ATOM 670 N N . ASP A 1 85 ? 4.957 -4.548 2.572 1.00 97.38 85 ASP A N 1
ATOM 671 C CA . ASP A 1 85 ? 5.712 -3.904 3.654 1.00 97.38 85 ASP A CA 1
ATOM 672 C C . ASP A 1 85 ? 5.310 -2.438 3.848 1.00 97.38 85 ASP A C 1
ATOM 674 O O . ASP A 1 85 ? 5.093 -1.981 4.974 1.00 97.38 85 ASP A O 1
ATOM 678 N N . LEU A 1 86 ? 5.195 -1.683 2.749 1.00 97.31 86 LEU A N 1
ATOM 679 C CA . LEU A 1 86 ? 4.780 -0.283 2.798 1.00 97.31 86 LEU A CA 1
ATOM 680 C C . LEU A 1 86 ? 3.349 -0.129 3.302 1.00 97.31 86 LEU A C 1
ATOM 682 O O . LEU A 1 86 ? 3.104 0.740 4.142 1.00 97.31 86 LEU A O 1
ATOM 686 N N . ALA A 1 87 ? 2.418 -0.947 2.810 1.00 97.88 87 ALA A N 1
ATOM 687 C CA . ALA A 1 87 ? 1.025 -0.880 3.222 1.00 97.88 87 ALA A CA 1
ATOM 688 C C . ALA A 1 87 ? 0.871 -1.214 4.711 1.00 97.88 87 ALA A C 1
ATOM 690 O O . ALA A 1 87 ? 0.234 -0.460 5.442 1.00 97.88 87 ALA A O 1
ATOM 691 N N . MET A 1 88 ? 1.520 -2.278 5.193 1.00 97.69 88 MET A N 1
ATOM 692 C CA . MET A 1 88 ? 1.478 -2.650 6.609 1.00 97.69 88 MET A CA 1
ATOM 693 C C . MET A 1 88 ? 2.092 -1.567 7.506 1.00 97.69 88 MET A C 1
ATOM 695 O O . MET A 1 88 ? 1.501 -1.209 8.525 1.00 97.69 88 MET A O 1
ATOM 699 N N . ARG A 1 89 ? 3.232 -0.979 7.112 1.00 97.38 89 ARG A N 1
ATOM 700 C CA . ARG A 1 89 ? 3.894 0.092 7.881 1.00 97.38 89 ARG A CA 1
ATOM 701 C C . ARG A 1 89 ? 3.054 1.367 7.992 1.00 97.38 89 ARG A C 1
ATOM 703 O O . ARG A 1 89 ? 3.177 2.089 8.974 1.00 97.38 89 ARG A O 1
ATOM 710 N N . HIS A 1 90 ? 2.209 1.639 7.002 1.00 97.81 90 HIS A N 1
ATOM 711 C CA . HIS A 1 90 ? 1.324 2.807 6.973 1.00 97.81 90 HIS A CA 1
ATOM 712 C C . HIS A 1 90 ? -0.136 2.444 7.273 1.00 97.81 90 HIS A C 1
ATOM 714 O O . HIS A 1 90 ? -1.042 3.201 6.920 1.00 97.81 90 HIS A O 1
ATOM 720 N N . SER A 1 91 ? -0.379 1.303 7.922 1.00 97.06 91 SER A N 1
ATOM 721 C CA . SER A 1 91 ? -1.721 0.822 8.273 1.00 97.06 91 SER A CA 1
ATOM 722 C C . SER A 1 91 ? -2.528 1.855 9.058 1.00 97.06 91 SER A C 1
ATOM 724 O O . SER A 1 91 ? -3.689 2.075 8.724 1.00 97.06 91 SER A O 1
ATOM 726 N N . SER A 1 92 ? -1.919 2.595 9.988 1.00 96.75 92 SER A N 1
ATOM 727 C CA . SER A 1 92 ? -2.622 3.650 10.732 1.00 96.75 92 SER A CA 1
ATOM 728 C C . SER A 1 92 ? -3.105 4.787 9.820 1.00 96.75 92 SER A C 1
ATOM 730 O O . SER A 1 92 ? -4.239 5.262 9.936 1.00 96.75 92 SER A O 1
ATOM 732 N N . GLN A 1 93 ? -2.276 5.214 8.862 1.00 96.94 93 GLN A N 1
ATOM 733 C CA . GLN A 1 93 ? -2.636 6.228 7.865 1.00 96.94 93 GLN A CA 1
ATOM 734 C C . GLN A 1 93 ? -3.725 5.709 6.923 1.00 96.94 93 GLN A C 1
ATOM 736 O O . GLN A 1 93 ? -4.716 6.399 6.691 1.00 96.94 93 GLN A O 1
ATOM 741 N N . LEU A 1 94 ? -3.577 4.482 6.423 1.00 97.31 94 LEU A N 1
ATOM 742 C CA . LEU A 1 94 ? -4.568 3.825 5.571 1.00 97.31 94 LEU A CA 1
ATOM 743 C C . LEU A 1 94 ? -5.912 3.672 6.277 1.00 97.31 94 LEU A C 1
ATOM 745 O O . LEU A 1 94 ? -6.957 3.948 5.690 1.00 97.31 94 LEU A O 1
ATOM 749 N N . PHE A 1 95 ? -5.899 3.280 7.547 1.00 96.88 95 PHE A N 1
ATOM 750 C CA . PHE A 1 95 ? -7.103 3.133 8.346 1.00 96.88 95 PHE A CA 1
ATOM 751 C C . PHE A 1 95 ? -7.827 4.469 8.505 1.00 96.88 95 PHE A C 1
ATOM 753 O O . PHE A 1 95 ? -9.049 4.527 8.362 1.00 96.88 95 PHE A O 1
ATOM 760 N N . ASN A 1 96 ? -7.090 5.566 8.689 1.00 95.75 96 ASN A N 1
ATOM 761 C CA . ASN A 1 96 ? -7.670 6.907 8.697 1.00 95.75 96 ASN A CA 1
ATOM 762 C C . ASN A 1 96 ? -8.285 7.294 7.342 1.00 95.75 96 ASN A C 1
ATOM 764 O O . ASN A 1 96 ? -9.427 7.763 7.326 1.00 95.75 96 ASN A O 1
ATOM 768 N N . ILE A 1 97 ? -7.582 7.047 6.229 1.00 95.06 97 ILE A N 1
ATOM 769 C CA . ILE A 1 97 ? -8.091 7.284 4.864 1.00 95.06 97 ILE A CA 1
ATOM 770 C C . ILE A 1 97 ? -9.409 6.523 4.655 1.00 95.06 97 ILE A C 1
ATOM 772 O O . ILE A 1 97 ? -10.407 7.109 4.231 1.00 95.06 97 ILE A O 1
ATOM 776 N N . TYR A 1 98 ? -9.440 5.241 5.030 1.00 95.12 98 TYR A N 1
ATOM 777 C CA . TYR A 1 98 ? -10.611 4.366 4.945 1.00 95.12 98 TYR A CA 1
ATOM 778 C C . TYR A 1 98 ? -11.785 4.869 5.802 1.00 95.12 98 TYR A C 1
ATOM 780 O O . TYR A 1 98 ? -12.902 5.055 5.314 1.00 95.12 98 TYR A O 1
ATOM 788 N N . LYS A 1 99 ? -11.553 5.155 7.092 1.00 93.69 99 LYS A N 1
ATOM 789 C CA . LYS A 1 99 ? -12.617 5.586 8.019 1.00 93.69 99 LYS A CA 1
ATOM 790 C C . LYS A 1 99 ? -13.255 6.902 7.590 1.00 93.69 99 LYS A C 1
ATOM 792 O O . LYS A 1 99 ? -14.461 7.079 7.778 1.00 93.69 99 LYS A O 1
ATOM 797 N N . LYS A 1 100 ? -12.462 7.802 7.012 1.00 93.75 100 LYS A N 1
ATOM 798 C CA . LYS A 1 100 ? -12.924 9.096 6.505 1.00 93.75 100 LYS A CA 1
ATOM 799 C C . LYS A 1 100 ? -13.420 9.046 5.057 1.00 93.75 100 LYS A C 1
ATOM 801 O O . LYS A 1 100 ? -14.056 10.004 4.627 1.00 93.75 100 LYS A O 1
ATOM 806 N N . ARG A 1 101 ? -13.189 7.940 4.337 1.00 90.31 101 ARG A N 1
ATOM 807 C CA . ARG A 1 101 ? -13.483 7.776 2.901 1.00 90.31 101 ARG A CA 1
ATOM 808 C C . ARG A 1 101 ? -12.830 8.871 2.050 1.00 90.31 101 ARG A C 1
ATOM 810 O O . ARG A 1 101 ? -13.465 9.430 1.159 1.00 90.31 101 ARG A O 1
ATOM 817 N N . GLU A 1 102 ? -11.578 9.201 2.370 1.00 91.50 102 GLU A N 1
ATOM 818 C CA . GLU A 1 102 ? -10.811 10.263 1.694 1.00 91.50 102 GLU A CA 1
ATOM 819 C C . GLU A 1 102 ? -10.406 9.868 0.266 1.00 91.50 102 GLU A C 1
ATOM 821 O O . GLU A 1 102 ? -10.259 10.731 -0.599 1.00 91.50 102 GLU A O 1
ATOM 826 N N . ASP A 1 103 ? -10.259 8.567 0.000 1.00 92.31 103 ASP A N 1
ATOM 827 C CA . ASP A 1 103 ? -9.821 8.059 -1.293 1.00 92.31 103 ASP A CA 1
ATOM 828 C C . ASP A 1 103 ? -10.901 7.191 -1.966 1.00 92.31 103 ASP A C 1
ATOM 830 O O . ASP A 1 103 ? -11.247 6.130 -1.452 1.00 92.31 103 ASP A O 1
ATOM 834 N N . PRO A 1 104 ? -11.434 7.590 -3.136 1.00 90.69 104 PRO A N 1
ATOM 835 C CA . PRO A 1 104 ? -12.535 6.875 -3.786 1.00 90.69 104 PRO A CA 1
ATOM 836 C C . PRO A 1 104 ? -12.119 5.539 -4.415 1.00 90.69 104 PRO A C 1
ATOM 838 O O . PRO A 1 104 ? -12.980 4.747 -4.789 1.00 90.69 104 PRO A O 1
ATOM 841 N N . PHE A 1 105 ? -10.816 5.289 -4.561 1.00 89.94 105 PHE A N 1
ATOM 842 C CA . PHE A 1 105 ? -10.283 4.026 -5.068 1.00 89.94 105 PHE A CA 1
ATOM 843 C C . PHE A 1 105 ? -9.869 3.086 -3.925 1.00 89.94 105 PHE A C 1
ATOM 845 O O . PHE A 1 105 ? -9.340 2.009 -4.194 1.00 89.94 105 PHE A O 1
ATOM 852 N N . PHE A 1 106 ? -10.099 3.480 -2.668 1.00 90.06 106 PHE A N 1
ATOM 853 C CA . PHE A 1 106 ? -9.762 2.710 -1.478 1.00 90.06 106 PHE A CA 1
ATOM 854 C C . PHE A 1 106 ? -10.981 2.583 -0.552 1.00 90.06 106 PHE A C 1
ATOM 856 O O . PHE A 1 106 ? -11.203 3.428 0.308 1.00 90.06 106 PHE A O 1
ATOM 863 N N . LEU A 1 107 ? -11.745 1.505 -0.781 1.00 84.31 107 LEU A N 1
ATOM 864 C CA . LEU A 1 107 ? -12.831 0.933 0.044 1.00 84.31 107 LEU A CA 1
ATOM 865 C C . LEU A 1 107 ? -13.740 1.925 0.805 1.00 84.31 107 LEU A C 1
ATOM 867 O O . LEU A 1 107 ? -13.418 2.305 1.948 1.00 84.31 107 LEU A O 1
#

Organism: NCBI:txid461633

Foldseek 3Di:
DDPPPPQCDPDLVSVLVCLVVPLLLLLQLLLLCLLVVVADPVCSVVSQVLNCVQQPNPSDNDDTGDDDPVVCVVPPVVSSVVSSVRSNVSSVVLVVCSVVVVDVSRD

pLDDT: mean 91.63, std 11.01, range [34.47, 98.06]

Secondary structure (DSSP, 8-state):
-------S-SSHHHHHHHHHH-HHHHHHHHHHHHHTT---TTTHHHHHHHHHHHTTS---S-S---S-HHHHHHH-HHHHHHHHHHHHHTHHHHHHHHHHT--TT--